Protein AF-G3HXH0-F1 (afdb_monomer_lite)

Organism: Cricetulus griseus (NCBI:txid10029)

Foldseek 3Di:
DDDPPPDDDDDPPVVVVVVVVVCVVVVVVVVVVVVVVVVVVVCVVVVVLVVVLCVVLNDDDPPDDPVSVVVSVVVSVVVVCVVVVVD

Sequence (87 aa):
MGNCNNGPVTIPQRIHHMAASHVNITSNVLRGYEHWDMADKLTRDNKEFFGDLDTLMGPLTQHSSMTNLVRYVRQGLCWLRIDAHLL

pLDDT: mean 92.15, std 10.91, range [43.25, 98.38]

InterPro domains:
  IPR007797 AF4/FMR2 family [PTHR10528] (5-87)
  IPR043640 AF4/FMR2, C-terminal homology domain [PF18876] (3-86)

Radius of gyration: 22.51 Å; chains: 1; bounding box: 39×22×77 Å

Secondary structure (DSSP, 8-state):
------PPPP--HHHHHHHHHHHHHHHHHHHHHHHHHHHHHHHHHSHHHHHHHHHHH----TT--HHHHHHHHHHHHHHHHHHTT--

Structure (mmCIF, N/CA/C/O backbone):
data_AF-G3HXH0-F1
#
_entry.id   AF-G3HXH0-F1
#
loop_
_atom_site.group_PDB
_atom_site.id
_atom_site.type_symbol
_atom_site.label_atom_id
_atom_site.label_alt_id
_atom_site.label_comp_id
_atom_site.label_asym_id
_atom_site.label_entity_id
_atom_site.label_seq_id
_atom_site.pdbx_PDB_ins_code
_atom_site.Cartn_x
_atom_site.Cartn_y
_atom_site.Cartn_z
_atom_site.occupancy
_atom_site.B_iso_or_equiv
_atom_site.auth_seq_id
_atom_site.auth_comp_id
_atom_site.auth_asym_id
_atom_site.auth_atom_id
_atom_site.pdbx_PDB_model_num
ATOM 1 N N . MET A 1 1 ? 6.801 -3.817 -52.389 1.00 43.25 1 MET A N 1
ATOM 2 C CA . MET A 1 1 ? 6.513 -4.758 -51.286 1.00 43.25 1 MET A CA 1
ATOM 3 C C . MET A 1 1 ? 7.764 -4.834 -50.427 1.00 43.25 1 MET A C 1
ATOM 5 O O . MET A 1 1 ? 8.800 -5.226 -50.942 1.00 43.25 1 MET A O 1
ATOM 9 N N . GLY A 1 2 ? 7.717 -4.304 -49.201 1.00 49.00 2 GLY A N 1
ATOM 10 C CA . GLY A 1 2 ? 8.886 -4.220 -48.322 1.00 49.00 2 GLY A CA 1
ATOM 11 C C . GLY A 1 2 ? 9.195 -5.581 -47.708 1.00 49.00 2 GLY A C 1
ATOM 12 O O . GLY A 1 2 ? 8.330 -6.169 -47.070 1.00 49.00 2 GLY A O 1
ATOM 13 N N . ASN A 1 3 ? 10.407 -6.083 -47.932 1.00 56.50 3 ASN A N 1
ATOM 14 C CA . ASN A 1 3 ? 10.876 -7.335 -47.356 1.00 56.50 3 ASN A CA 1
ATOM 15 C C . ASN A 1 3 ? 11.161 -7.115 -45.862 1.00 56.50 3 ASN A C 1
ATOM 17 O O . ASN A 1 3 ? 12.189 -6.542 -45.500 1.00 56.50 3 ASN A O 1
ATOM 21 N N . CYS A 1 4 ? 10.242 -7.521 -44.989 1.00 63.03 4 CYS A N 1
ATOM 22 C CA . CYS A 1 4 ? 10.498 -7.593 -43.555 1.00 63.03 4 CYS A CA 1
ATOM 23 C C . CYS A 1 4 ? 11.468 -8.754 -43.301 1.00 63.03 4 CYS A C 1
ATOM 25 O O . CYS A 1 4 ? 11.087 -9.922 -43.273 1.00 63.03 4 CYS A O 1
ATOM 27 N N . ASN A 1 5 ? 12.751 -8.421 -43.156 1.00 65.25 5 ASN A N 1
ATOM 28 C CA . ASN A 1 5 ? 13.775 -9.359 -42.715 1.00 65.25 5 ASN A CA 1
ATOM 29 C C . ASN A 1 5 ? 13.468 -9.796 -41.273 1.00 65.25 5 ASN A C 1
ATOM 31 O O . ASN A 1 5 ? 13.901 -9.156 -40.320 1.00 65.25 5 ASN A O 1
ATOM 35 N N . ASN A 1 6 ? 12.744 -10.905 -41.119 1.00 71.69 6 ASN A N 1
ATOM 36 C CA . ASN A 1 6 ? 12.412 -11.540 -39.836 1.00 71.69 6 ASN A CA 1
ATOM 37 C C . ASN A 1 6 ? 13.598 -12.338 -39.246 1.00 71.69 6 ASN A C 1
ATOM 39 O O . ASN A 1 6 ? 13.412 -13.396 -38.649 1.00 71.69 6 ASN A O 1
ATOM 43 N N . GLY A 1 7 ? 14.832 -11.878 -39.471 1.00 75.19 7 GLY A N 1
ATOM 44 C CA . GLY A 1 7 ? 16.037 -12.516 -38.942 1.00 75.19 7 GLY A CA 1
ATOM 45 C C . GLY A 1 7 ? 16.259 -12.187 -37.459 1.00 75.19 7 GLY A C 1
ATOM 46 O O . GLY A 1 7 ? 15.745 -11.177 -36.974 1.00 75.19 7 GLY A O 1
ATOM 47 N N . PRO A 1 8 ? 17.026 -13.009 -36.721 1.00 80.94 8 PRO A N 1
ATOM 48 C CA . PRO A 1 8 ? 17.3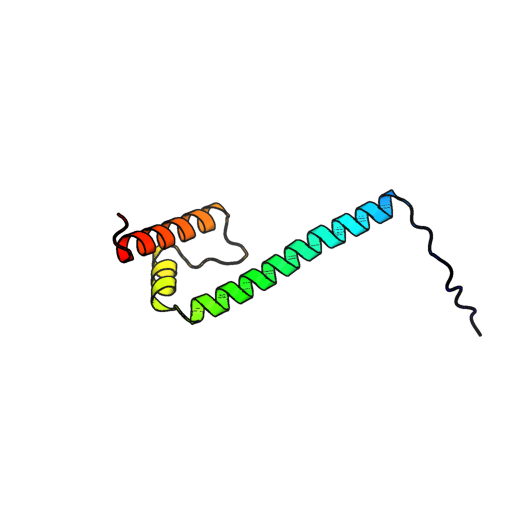47 -12.731 -35.325 1.00 80.94 8 PRO A CA 1
ATOM 49 C C . PRO A 1 8 ? 18.092 -11.396 -35.195 1.00 80.94 8 PRO A C 1
ATOM 51 O O . PRO A 1 8 ? 19.034 -11.113 -35.935 1.00 80.94 8 PRO A O 1
ATOM 54 N N . VAL A 1 9 ? 17.662 -10.571 -34.240 1.00 84.31 9 VAL A N 1
ATOM 55 C CA . VAL A 1 9 ? 18.286 -9.277 -33.946 1.00 84.31 9 VAL A CA 1
ATOM 56 C C . VAL A 1 9 ? 19.446 -9.492 -32.978 1.00 84.31 9 VAL A C 1
ATOM 58 O O . VAL A 1 9 ? 19.250 -9.942 -31.850 1.00 84.31 9 VAL A O 1
ATOM 61 N N . THR A 1 10 ? 20.660 -9.146 -33.400 1.00 88.94 10 THR A N 1
ATOM 62 C CA . THR A 1 10 ? 21.842 -9.193 -32.530 1.00 88.94 10 THR A CA 1
ATOM 63 C C . THR A 1 10 ? 21.880 -7.961 -31.632 1.00 88.94 10 THR A C 1
ATOM 65 O O . THR A 1 10 ? 21.980 -6.835 -32.115 1.00 88.94 10 THR A O 1
ATOM 68 N N . ILE A 1 11 ? 21.833 -8.170 -30.315 1.00 89.56 11 ILE A N 1
ATOM 69 C CA . ILE A 1 11 ? 21.843 -7.096 -29.313 1.00 89.56 11 ILE A CA 1
ATOM 70 C C . ILE A 1 11 ? 23.174 -7.126 -28.546 1.00 89.56 11 ILE A C 1
ATOM 72 O O . ILE A 1 11 ? 23.573 -8.188 -28.060 1.00 89.56 11 ILE A O 1
ATOM 76 N N . PRO A 1 12 ? 23.870 -5.984 -28.376 1.00 95.81 12 PRO A N 1
ATOM 77 C CA . PRO A 1 12 ? 25.059 -5.918 -27.534 1.00 95.81 12 PRO A CA 1
ATOM 78 C C . PRO A 1 12 ? 24.762 -6.328 -26.087 1.00 95.81 12 PRO A C 1
ATOM 80 O O . PRO A 1 12 ? 23.768 -5.897 -25.502 1.00 95.81 12 PRO A O 1
ATOM 83 N N . GLN A 1 13 ? 25.673 -7.081 -25.467 1.00 94.69 13 GLN A N 1
ATOM 84 C CA . GLN A 1 13 ? 25.498 -7.619 -24.109 1.00 94.69 13 GLN A CA 1
ATOM 85 C C . GLN A 1 13 ? 25.136 -6.551 -23.068 1.00 94.69 13 GLN A C 1
ATOM 87 O O . GLN A 1 13 ? 24.271 -6.773 -22.226 1.00 94.69 13 GLN A O 1
ATOM 92 N N . ARG A 1 14 ? 25.738 -5.356 -23.137 1.00 96.44 14 ARG A N 1
ATOM 93 C CA . ARG A 1 14 ? 25.390 -4.248 -22.231 1.00 96.44 14 ARG A CA 1
ATOM 94 C C . ARG A 1 14 ? 23.916 -3.846 -22.358 1.00 96.44 14 ARG A C 1
ATOM 96 O O . ARG A 1 14 ? 23.256 -3.666 -21.342 1.00 96.44 14 ARG A O 1
ATOM 103 N N . ILE A 1 15 ? 23.406 -3.735 -23.584 1.00 95.88 15 ILE A N 1
ATOM 104 C CA . ILE A 1 15 ? 22.015 -3.347 -23.851 1.00 95.88 15 ILE A CA 1
ATOM 105 C C . ILE A 1 15 ? 21.055 -4.445 -23.386 1.00 95.88 15 ILE A C 1
ATOM 107 O O . ILE A 1 15 ? 20.052 -4.138 -22.750 1.00 95.88 15 ILE A O 1
ATOM 111 N N . HIS A 1 16 ? 21.399 -5.717 -23.610 1.00 95.94 16 HIS A N 1
ATOM 112 C CA . HIS A 1 16 ? 20.632 -6.850 -23.089 1.00 95.94 16 HIS A CA 1
ATOM 113 C C . HIS A 1 16 ? 20.529 -6.820 -21.553 1.00 95.94 16 HIS A C 1
ATOM 115 O O . HIS A 1 16 ? 19.431 -6.905 -21.007 1.00 95.94 16 HIS A O 1
ATOM 121 N N . HIS A 1 17 ? 21.646 -6.618 -20.843 1.00 97.25 17 HIS A N 1
ATOM 122 C CA . HIS A 1 17 ? 21.636 -6.501 -19.380 1.00 97.25 17 HIS A CA 1
ATOM 123 C C . HIS A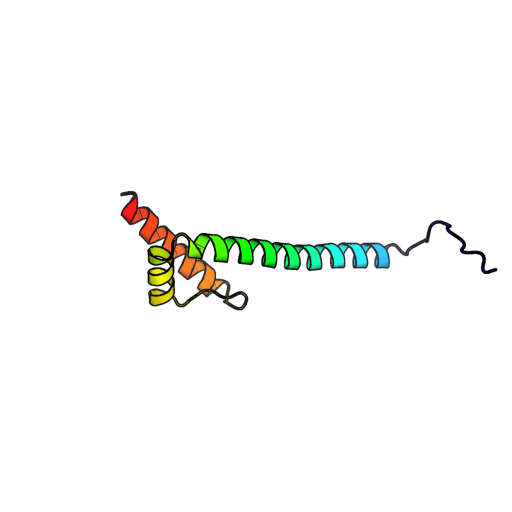 1 17 ? 20.831 -5.295 -18.887 1.00 97.25 17 HIS A C 1
ATOM 125 O O . HIS A 1 17 ? 20.098 -5.408 -17.906 1.00 97.25 17 HIS A O 1
ATOM 131 N N . MET A 1 18 ? 20.936 -4.148 -19.563 1.00 97.38 18 MET A N 1
ATOM 132 C CA . MET A 1 18 ? 20.138 -2.967 -19.228 1.00 97.38 18 MET A CA 1
ATOM 133 C C . MET A 1 18 ? 18.641 -3.237 -19.394 1.00 97.38 18 MET A C 1
ATOM 135 O O . MET A 1 18 ? 17.868 -2.902 -18.501 1.00 97.38 18 MET A O 1
ATOM 139 N N . ALA A 1 19 ? 18.239 -3.885 -20.489 1.00 97.62 19 ALA A N 1
ATOM 140 C CA . ALA A 1 19 ? 16.849 -4.261 -20.722 1.00 97.62 19 ALA A CA 1
ATOM 141 C C . ALA A 1 19 ? 16.346 -5.247 -19.656 1.00 97.62 19 ALA A C 1
ATOM 143 O O . ALA A 1 19 ? 15.280 -5.034 -19.083 1.00 97.62 19 ALA A O 1
ATOM 144 N N . ALA A 1 20 ? 17.135 -6.271 -19.320 1.00 96.62 20 ALA A N 1
ATOM 145 C CA . ALA A 1 20 ? 16.795 -7.221 -18.262 1.00 96.62 20 ALA A CA 1
ATOM 146 C C . ALA A 1 20 ? 16.647 -6.535 -16.890 1.00 96.62 20 ALA A C 1
ATOM 148 O O . ALA A 1 20 ? 15.678 -6.780 -16.174 1.00 96.62 20 ALA A O 1
ATOM 149 N N . SER A 1 21 ? 17.566 -5.627 -16.541 1.00 97.81 21 SER A N 1
ATOM 150 C CA . SER A 1 21 ? 17.491 -4.832 -15.308 1.00 97.81 21 SER A CA 1
ATOM 151 C C . SER A 1 21 ? 16.247 -3.943 -15.282 1.00 97.81 21 SER A C 1
ATOM 153 O O . SER A 1 21 ? 15.523 -3.907 -14.288 1.00 97.81 21 SER A O 1
ATOM 155 N N . HIS A 1 22 ? 15.940 -3.286 -16.402 1.00 97.94 22 HIS A N 1
ATOM 156 C CA . HIS A 1 22 ? 1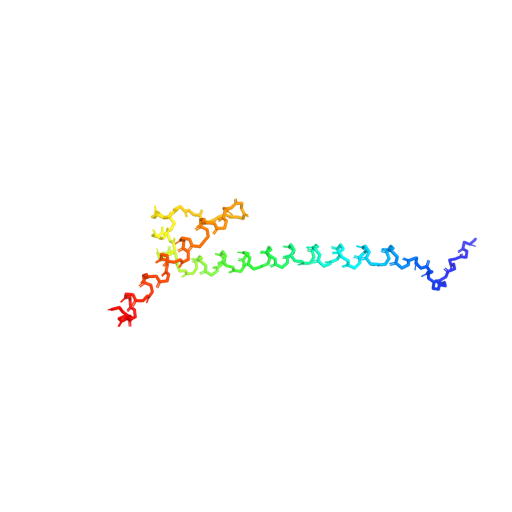4.740 -2.470 -16.541 1.00 97.94 22 HIS A CA 1
ATOM 157 C C . HIS A 1 22 ? 13.463 -3.296 -16.339 1.00 97.94 22 HIS A C 1
ATOM 159 O O . HIS A 1 22 ? 12.586 -2.891 -15.574 1.00 97.94 22 HIS A O 1
ATOM 165 N N . VAL A 1 23 ? 13.363 -4.473 -16.968 1.00 98.19 23 VAL A N 1
ATOM 166 C CA . VAL A 1 23 ? 12.241 -5.406 -16.764 1.00 98.19 23 VAL A CA 1
ATOM 167 C C . VAL A 1 23 ? 12.135 -5.814 -15.296 1.00 98.19 23 VAL A C 1
ATOM 169 O O . VAL A 1 23 ? 11.041 -5.806 -14.744 1.00 98.19 23 VAL A O 1
ATOM 172 N N . ASN A 1 24 ? 13.251 -6.105 -14.628 1.00 98.00 24 ASN A N 1
ATOM 173 C CA . ASN A 1 24 ? 13.238 -6.473 -13.214 1.00 98.00 24 ASN A CA 1
ATOM 174 C C . ASN A 1 24 ? 12.721 -5.334 -12.315 1.00 98.00 24 ASN A C 1
ATOM 176 O O . ASN A 1 24 ? 11.854 -5.553 -11.470 1.00 98.00 24 ASN A O 1
ATOM 180 N N . ILE A 1 25 ? 13.212 -4.106 -12.516 1.00 97.81 25 ILE A N 1
ATOM 181 C CA . ILE A 1 25 ? 12.783 -2.929 -11.744 1.00 97.81 25 ILE A CA 1
ATOM 182 C C . ILE A 1 25 ? 11.295 -2.652 -11.976 1.00 97.81 25 ILE A C 1
ATOM 184 O O . ILE A 1 25 ? 10.533 -2.533 -11.018 1.00 97.81 25 ILE A O 1
ATOM 188 N N . THR A 1 26 ? 10.864 -2.593 -13.236 1.00 98.00 26 THR A N 1
ATOM 189 C CA . THR A 1 26 ? 9.459 -2.320 -13.582 1.00 98.00 26 THR A CA 1
ATOM 190 C C . THR A 1 26 ? 8.518 -3.434 -13.123 1.00 98.00 26 THR A C 1
ATOM 192 O O . THR A 1 26 ? 7.438 -3.141 -12.618 1.00 98.00 26 THR A O 1
ATOM 195 N N . SER A 1 27 ? 8.945 -4.698 -13.188 1.00 97.88 27 SER A N 1
ATOM 196 C CA . SER A 1 27 ? 8.195 -5.837 -12.644 1.00 97.88 27 SER A CA 1
ATOM 197 C C . SER A 1 27 ? 8.043 -5.759 -11.123 1.00 97.88 27 SER A C 1
ATOM 199 O O . SER A 1 27 ? 6.964 -6.039 -10.607 1.00 97.88 27 SER A O 1
ATOM 201 N N . ASN A 1 28 ? 9.078 -5.336 -10.388 1.00 96.62 28 ASN A N 1
ATOM 202 C CA . ASN A 1 28 ? 8.971 -5.110 -8.942 1.00 96.62 28 ASN A CA 1
ATOM 203 C C . ASN A 1 28 ? 7.957 -4.019 -8.603 1.00 96.62 28 ASN A C 1
ATOM 205 O O . ASN A 1 28 ? 7.160 -4.201 -7.687 1.00 96.62 28 ASN A O 1
ATOM 209 N N . VAL A 1 29 ? 7.966 -2.914 -9.353 1.00 95.94 29 VAL A N 1
ATOM 210 C CA . VAL A 1 29 ? 6.990 -1.834 -9.177 1.00 95.94 29 VAL A CA 1
ATOM 211 C C . VAL A 1 29 ? 5.573 -2.356 -9.423 1.00 95.94 29 VAL A C 1
ATOM 213 O O . VAL A 1 29 ? 4.714 -2.171 -8.566 1.00 95.94 29 VAL A O 1
ATOM 216 N N . LEU A 1 30 ? 5.343 -3.073 -10.531 1.00 96.88 30 LEU A N 1
ATOM 217 C CA . LEU A 1 30 ? 4.030 -3.635 -10.866 1.00 96.88 30 LEU A CA 1
ATOM 218 C C . LEU A 1 30 ? 3.514 -4.585 -9.776 1.00 96.88 30 LEU A C 1
ATOM 220 O O . LEU A 1 30 ? 2.400 -4.408 -9.291 1.00 96.88 30 LEU A O 1
ATOM 224 N N . ARG A 1 31 ? 4.352 -5.522 -9.318 1.00 97.00 31 ARG A N 1
ATOM 225 C CA . ARG A 1 31 ? 4.002 -6.429 -8.213 1.00 97.00 31 ARG A CA 1
ATOM 226 C C . ARG A 1 31 ? 3.695 -5.675 -6.921 1.00 97.00 31 ARG A C 1
ATOM 228 O O . ARG A 1 31 ? 2.790 -6.053 -6.188 1.00 97.00 31 ARG A O 1
ATOM 235 N N . GLY A 1 32 ? 4.429 -4.598 -6.640 1.00 95.06 32 GLY A N 1
ATOM 236 C CA . GLY A 1 32 ? 4.151 -3.724 -5.501 1.00 95.06 32 GLY A CA 1
ATOM 237 C C . GLY A 1 32 ? 2.744 -3.122 -5.554 1.00 95.06 32 GLY A C 1
ATOM 238 O O . GLY A 1 32 ? 2.050 -3.122 -4.539 1.00 95.06 32 GLY A O 1
ATOM 239 N N . TYR A 1 33 ? 2.297 -2.672 -6.732 1.00 95.62 33 TYR A N 1
ATOM 240 C CA . TYR A 1 33 ? 0.928 -2.182 -6.936 1.00 95.62 33 TYR A CA 1
ATOM 241 C C . TYR A 1 33 ? -0.118 -3.285 -6.757 1.00 95.62 33 TYR A C 1
ATOM 243 O O . TYR A 1 33 ? -1.106 -3.065 -6.064 1.00 95.62 33 TYR A O 1
ATOM 251 N N . GLU A 1 34 ? 0.110 -4.469 -7.326 1.00 96.69 34 GLU A N 1
ATOM 252 C CA . GLU A 1 34 ? -0.800 -5.616 -7.190 1.00 96.69 34 GLU A CA 1
ATOM 253 C C . GLU A 1 34 ? -0.962 -6.044 -5.724 1.00 96.69 34 GLU A C 1
ATOM 255 O O . GLU A 1 34 ? -2.076 -6.272 -5.252 1.00 96.69 34 GLU A O 1
ATOM 260 N N . HIS A 1 35 ? 0.141 -6.106 -4.971 1.00 96.06 35 HIS A N 1
ATOM 261 C CA . HIS A 1 35 ? 0.099 -6.404 -3.541 1.00 96.06 35 HIS A CA 1
ATOM 262 C C . HIS A 1 35 ? -0.605 -5.313 -2.737 1.00 96.06 35 HIS A C 1
ATOM 264 O O . HIS A 1 35 ? -1.327 -5.632 -1.794 1.00 96.06 35 HIS A O 1
ATOM 270 N N . TRP A 1 36 ? -0.414 -4.043 -3.099 1.00 95.56 36 TRP A N 1
ATOM 271 C CA . TRP A 1 36 ? -1.096 -2.935 -2.438 1.00 95.56 36 TRP A CA 1
ATOM 272 C C . TRP A 1 36 ? -2.613 -2.979 -2.661 1.00 95.56 36 TRP A C 1
ATOM 274 O O . TRP A 1 36 ? -3.368 -2.821 -1.708 1.00 95.56 36 TRP A O 1
ATOM 284 N N . ASP A 1 37 ? -3.061 -3.245 -3.889 1.00 95.25 37 ASP A N 1
ATOM 285 C CA . ASP A 1 37 ? -4.487 -3.369 -4.219 1.00 95.25 37 ASP A CA 1
ATOM 286 C C . ASP A 1 37 ? -5.136 -4.564 -3.503 1.00 95.25 37 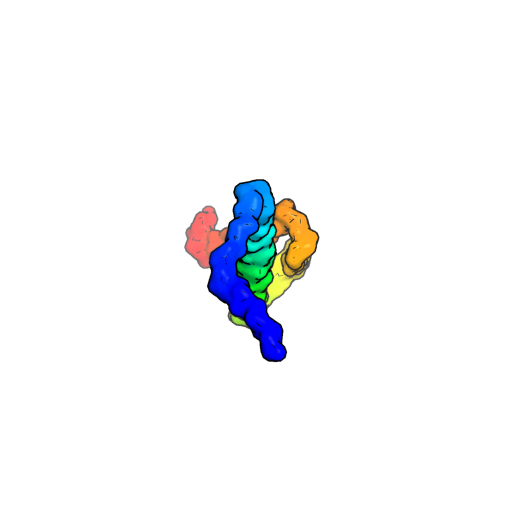ASP A C 1
ATOM 288 O O . ASP A 1 37 ? -6.209 -4.454 -2.906 1.00 95.25 37 ASP A O 1
ATOM 292 N N . MET A 1 38 ? -4.432 -5.700 -3.472 1.00 96.00 38 MET A N 1
ATOM 293 C CA . MET A 1 38 ? -4.861 -6.867 -2.705 1.00 96.00 38 MET A CA 1
ATOM 294 C C . MET A 1 38 ? -4.981 -6.552 -1.212 1.00 96.00 38 MET A C 1
ATOM 296 O O . MET A 1 38 ? -5.964 -6.954 -0.589 1.00 96.00 38 MET A O 1
ATOM 300 N N . ALA A 1 39 ? -4.001 -5.839 -0.647 1.00 94.94 39 ALA A N 1
ATOM 301 C CA . ALA A 1 39 ? -4.054 -5.403 0.739 1.00 94.94 39 ALA A CA 1
ATOM 302 C C . ALA A 1 39 ? -5.284 -4.519 0.970 1.00 94.94 39 ALA A C 1
ATOM 304 O O . ALA A 1 39 ? -6.113 -4.907 1.782 1.00 94.94 39 ALA A O 1
ATOM 305 N N . ASP A 1 40 ? -5.471 -3.433 0.205 1.00 93.12 40 ASP A N 1
ATOM 306 C CA . ASP A 1 40 ? -6.613 -2.509 0.342 1.00 93.12 40 ASP A CA 1
ATOM 307 C C . ASP A 1 40 ? -7.963 -3.237 0.302 1.00 93.12 40 ASP A C 1
ATOM 309 O O . ASP A 1 40 ? -8.853 -2.969 1.113 1.00 93.12 40 ASP A O 1
ATOM 313 N N . LYS A 1 41 ? -8.104 -4.220 -0.594 1.00 94.62 41 LYS A N 1
ATOM 314 C CA . LYS A 1 41 ? -9.300 -5.061 -0.662 1.00 94.62 41 LYS A CA 1
ATOM 315 C C . LYS A 1 41 ? -9.536 -5.839 0.637 1.00 94.62 41 LYS A C 1
ATOM 317 O O . LYS A 1 41 ? -10.646 -5.806 1.156 1.00 94.62 41 LYS A O 1
ATOM 322 N N . LEU A 1 42 ? -8.515 -6.509 1.172 1.00 94.44 42 LEU A N 1
ATOM 323 C CA . LEU A 1 42 ? -8.622 -7.284 2.416 1.00 94.44 42 LEU A CA 1
ATOM 324 C C . LEU A 1 42 ? -8.861 -6.389 3.642 1.00 94.44 42 LEU A C 1
ATOM 326 O O . LEU A 1 42 ? -9.591 -6.771 4.560 1.00 94.44 42 LEU A O 1
ATOM 330 N N . THR A 1 43 ? -8.292 -5.182 3.650 1.00 92.94 43 THR A N 1
ATOM 331 C CA . THR A 1 43 ? -8.514 -4.179 4.698 1.00 92.94 43 THR A CA 1
ATOM 332 C C . THR A 1 43 ? -9.985 -3.769 4.764 1.00 92.94 43 THR A C 1
ATOM 334 O O . THR A 1 43 ? -10.549 -3.621 5.847 1.00 92.94 43 THR A O 1
ATOM 337 N N . ARG A 1 44 ? -10.649 -3.646 3.604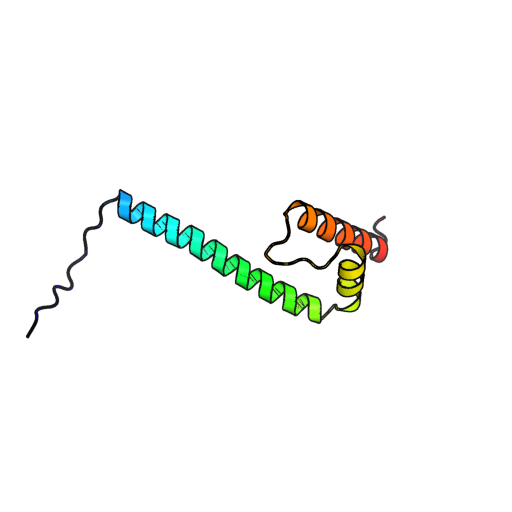 1.00 89.56 44 ARG A N 1
ATOM 338 C CA . ARG A 1 44 ? -12.087 -3.333 3.512 1.00 89.56 44 ARG A CA 1
ATOM 339 C C . ARG A 1 44 ? -12.991 -4.441 4.046 1.00 89.56 44 ARG A C 1
ATOM 341 O O . ARG A 1 44 ? -14.134 -4.140 4.374 1.00 89.56 44 ARG A O 1
ATOM 348 N N . ASP A 1 45 ? -12.513 -5.673 4.151 1.00 91.12 45 ASP A N 1
ATOM 349 C CA . ASP A 1 45 ? -13.273 -6.759 4.778 1.00 91.12 45 ASP A CA 1
ATOM 350 C C . ASP A 1 45 ? -13.111 -6.751 6.313 1.00 91.12 45 ASP A C 1
ATOM 352 O O . ASP A 1 45 ? -13.921 -7.334 7.026 1.00 91.12 45 ASP A O 1
ATOM 356 N N . ASN A 1 46 ? -12.110 -6.030 6.836 1.00 89.94 46 ASN A N 1
ATOM 357 C CA . ASN A 1 46 ? -11.730 -5.983 8.254 1.00 89.94 46 ASN A CA 1
ATOM 358 C C . ASN A 1 46 ? -11.685 -4.534 8.783 1.00 89.94 46 ASN A C 1
ATOM 360 O O . ASN A 1 46 ? -10.747 -4.126 9.470 1.00 89.94 46 ASN A O 1
ATOM 364 N N . LYS A 1 47 ? -12.693 -3.730 8.420 1.00 90.62 47 LYS A N 1
ATOM 365 C CA . LYS A 1 47 ? -12.665 -2.262 8.572 1.00 90.62 47 LYS A CA 1
ATOM 366 C C . LYS A 1 47 ? -12.509 -1.760 9.999 1.00 90.62 47 LYS A C 1
ATOM 368 O O . LYS A 1 47 ? -11.919 -0.704 10.162 1.00 90.62 47 LYS A O 1
ATOM 373 N N . GLU A 1 48 ? -13.050 -2.455 10.996 1.00 94.69 48 GLU A N 1
ATOM 374 C CA . GLU A 1 48 ? -12.944 -1.999 12.390 1.00 94.69 48 GLU A CA 1
ATOM 375 C C . GLU A 1 48 ? -11.487 -2.028 12.852 1.00 94.69 48 GLU A C 1
ATOM 377 O O . GLU A 1 48 ? -10.926 -0.983 13.164 1.00 94.69 48 GLU A O 1
ATOM 382 N N . PHE A 1 49 ? -10.831 -3.190 12.754 1.00 96.25 49 PHE A N 1
ATOM 383 C CA . PHE A 1 49 ? -9.435 -3.350 13.166 1.00 96.25 49 PHE A CA 1
ATOM 384 C C . PHE A 1 49 ? -8.500 -2.342 12.485 1.00 96.25 49 PHE A C 1
ATOM 386 O O . PHE A 1 49 ? -7.713 -1.659 13.140 1.00 96.25 49 PHE A O 1
ATOM 393 N N . PHE A 1 50 ? -8.579 -2.238 11.157 1.00 96.94 50 PHE A N 1
ATOM 394 C CA . PHE A 1 50 ? -7.698 -1.341 10.414 1.00 96.94 50 PHE A CA 1
ATOM 395 C C . PHE A 1 50 ? -8.116 0.128 10.518 1.00 96.94 50 PHE A C 1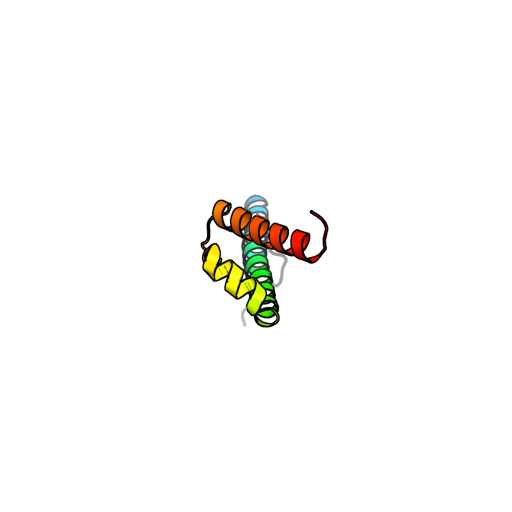
ATOM 397 O O . PHE A 1 50 ? -7.252 0.995 10.475 1.00 96.94 50 PHE A O 1
ATOM 404 N N . GLY A 1 51 ? -9.402 0.424 10.716 1.00 96.94 51 GLY A N 1
ATOM 405 C CA . GLY A 1 51 ? -9.892 1.780 10.963 1.00 96.94 51 GLY A CA 1
ATOM 406 C C . GLY A 1 51 ? -9.405 2.339 12.300 1.00 96.94 51 GLY A C 1
ATOM 407 O O . GLY A 1 51 ? -8.971 3.492 12.367 1.00 96.94 51 GLY A O 1
ATOM 408 N N . ASP A 1 52 ? -9.387 1.512 13.345 1.00 97.50 52 ASP A N 1
ATOM 409 C CA . ASP A 1 52 ? -8.806 1.875 14.640 1.00 97.50 52 ASP A CA 1
ATOM 410 C C . ASP A 1 52 ? -7.288 2.062 14.527 1.00 97.50 52 ASP A C 1
ATOM 412 O O . ASP A 1 52 ? -6.718 3.011 15.078 1.00 97.50 52 ASP A O 1
ATOM 416 N N . LEU A 1 53 ? -6.624 1.193 13.760 1.00 97.38 53 LEU A N 1
ATOM 417 C CA . LEU A 1 53 ? -5.184 1.270 13.537 1.00 97.38 53 LEU A CA 1
ATOM 418 C C . LEU A 1 53 ? -4.796 2.533 12.752 1.00 97.38 53 LEU A C 1
ATOM 420 O O . LEU A 1 53 ? -3.850 3.222 13.138 1.00 97.38 53 LEU A O 1
ATOM 424 N N . ASP A 1 54 ? -5.558 2.880 11.713 1.00 97.06 54 ASP A N 1
ATOM 425 C CA . ASP A 1 54 ? -5.410 4.115 10.934 1.00 97.06 54 ASP A CA 1
ATOM 426 C C . ASP A 1 54 ? -5.676 5.359 11.785 1.00 97.06 54 ASP A C 1
ATOM 428 O O . ASP A 1 54 ? -4.966 6.357 11.656 1.00 97.06 54 ASP A O 1
ATOM 432 N N . THR A 1 55 ? -6.657 5.302 12.687 1.00 97.62 55 THR A N 1
ATOM 433 C CA . THR A 1 55 ? -6.965 6.400 13.615 1.00 97.62 55 THR A CA 1
ATOM 434 C C . THR A 1 55 ? -5.810 6.655 14.586 1.00 97.62 55 THR A C 1
ATOM 436 O O . THR A 1 55 ? -5.483 7.809 14.867 1.00 97.62 55 THR A O 1
ATOM 439 N N . LEU A 1 56 ? -5.162 5.595 15.080 1.00 97.75 56 LEU A N 1
ATOM 440 C CA . LEU A 1 56 ? -4.056 5.703 16.033 1.00 97.75 56 LEU A CA 1
ATOM 441 C C . LEU A 1 56 ? -2.719 6.064 15.368 1.00 97.75 56 LEU A C 1
ATOM 443 O O . LEU A 1 56 ? -1.964 6.885 15.891 1.00 97.75 56 LEU A O 1
ATOM 447 N N . MET A 1 57 ? -2.395 5.419 14.247 1.00 97.56 57 MET A N 1
ATOM 448 C CA . MET A 1 57 ? -1.061 5.469 13.633 1.00 97.56 57 MET A CA 1
ATOM 449 C C . MET A 1 57 ? -0.985 6.392 12.410 1.00 97.56 57 MET A C 1
ATOM 451 O O . MET A 1 57 ? 0.117 6.706 11.950 1.00 97.56 57 MET A O 1
ATOM 455 N N . GLY A 1 58 ? -2.136 6.830 11.898 1.00 96.38 58 GLY A N 1
ATOM 456 C CA . GLY A 1 58 ? -2.288 7.406 10.568 1.00 96.38 58 GLY A CA 1
ATOM 457 C C . GLY A 1 58 ? -2.353 6.312 9.490 1.00 96.38 58 GLY A C 1
ATOM 458 O O . GLY A 1 58 ? -1.655 5.299 9.605 1.00 96.38 58 GLY A O 1
ATOM 459 N N . PRO A 1 59 ? -3.149 6.505 8.423 1.00 95.69 59 PRO A N 1
ATOM 460 C CA . PRO A 1 59 ? -3.273 5.515 7.364 1.00 95.69 59 PRO A CA 1
ATOM 461 C C . PRO A 1 59 ? -1.962 5.362 6.595 1.00 95.69 59 PRO A C 1
ATOM 463 O O . PRO A 1 59 ? -1.276 6.344 6.283 1.00 95.69 59 PRO A O 1
ATOM 466 N N . LEU A 1 60 ? -1.629 4.122 6.240 1.00 96.56 60 LEU A N 1
ATOM 467 C CA . LEU A 1 60 ? -0.524 3.866 5.326 1.00 96.56 60 LEU A CA 1
ATOM 468 C C . LEU A 1 60 ? -0.923 4.207 3.890 1.00 96.56 60 LEU A C 1
ATOM 470 O O . LEU A 1 60 ? -2.016 3.917 3.416 1.00 96.56 60 LEU A O 1
ATOM 474 N N . THR A 1 61 ? 0.029 4.781 3.169 1.00 94.62 61 THR A N 1
ATOM 475 C CA . THR A 1 61 ? -0.070 5.092 1.740 1.00 94.62 61 THR A CA 1
ATOM 476 C C . THR A 1 61 ? 1.159 4.563 1.014 1.00 94.62 61 THR A C 1
ATOM 478 O O . THR A 1 61 ? 2.196 4.322 1.635 1.00 94.62 61 THR A O 1
ATOM 481 N N . GLN A 1 62 ? 1.106 4.473 -0.316 1.00 91.62 62 GLN A N 1
ATOM 482 C CA . GLN A 1 62 ? 2.267 4.075 -1.128 1.00 91.62 62 GLN A CA 1
ATOM 483 C C . GLN A 1 62 ? 3.498 4.980 -0.953 1.00 91.62 62 GLN A C 1
ATOM 485 O O . GLN A 1 62 ? 4.617 4.570 -1.246 1.00 91.62 62 GLN A O 1
ATOM 490 N N . HIS A 1 63 ? 3.300 6.206 -0.465 1.00 93.88 63 HIS A N 1
ATOM 491 C CA . HIS A 1 63 ? 4.366 7.176 -0.215 1.00 93.88 63 HIS A CA 1
ATOM 492 C C . HIS A 1 63 ? 4.803 7.224 1.254 1.00 93.88 63 HIS A C 1
ATOM 494 O O . HIS A 1 63 ? 5.639 8.048 1.627 1.00 93.88 63 HIS A O 1
ATOM 500 N N . SER A 1 64 ? 4.241 6.364 2.104 1.00 95.94 64 SER A N 1
ATOM 501 C CA . SER A 1 64 ? 4.623 6.280 3.510 1.00 95.94 64 SER A CA 1
ATOM 502 C C . SER A 1 64 ? 6.071 5.820 3.662 1.00 95.94 64 SER A C 1
ATOM 504 O O . SER A 1 64 ? 6.567 4.976 2.918 1.00 95.94 64 SER A O 1
ATOM 506 N N . SER A 1 65 ? 6.764 6.369 4.661 1.00 97.06 65 SER A N 1
ATOM 507 C CA . SER A 1 65 ? 8.133 5.951 4.962 1.00 97.06 65 SER A CA 1
ATOM 508 C C . SER A 1 65 ? 8.169 4.519 5.505 1.00 97.06 65 SER A C 1
ATOM 510 O O . SER A 1 65 ? 7.221 4.050 6.142 1.00 97.06 65 SER A O 1
ATOM 512 N N . MET A 1 66 ? 9.310 3.845 5.344 1.00 97.25 66 MET A N 1
ATOM 513 C CA . MET A 1 66 ? 9.526 2.513 5.919 1.00 97.25 66 MET A CA 1
ATOM 514 C C . MET A 1 66 ? 9.373 2.511 7.450 1.00 97.25 66 MET A C 1
ATOM 516 O O . MET A 1 66 ? 8.866 1.554 8.028 1.00 97.25 66 MET A O 1
ATOM 520 N N . THR A 1 67 ? 9.749 3.605 8.120 1.00 97.94 67 THR A N 1
ATOM 521 C CA . THR A 1 67 ? 9.559 3.763 9.569 1.00 97.94 67 THR A CA 1
ATOM 522 C C . THR A 1 67 ? 8.078 3.766 9.948 1.00 97.94 67 THR A C 1
ATOM 524 O O . THR A 1 67 ? 7.708 3.111 10.924 1.00 97.94 67 THR A O 1
ATOM 527 N N . ASN A 1 68 ? 7.231 4.464 9.182 1.00 97.69 68 ASN A N 1
ATOM 528 C CA . ASN A 1 68 ? 5.785 4.473 9.412 1.00 97.69 68 ASN A CA 1
ATOM 529 C C . ASN A 1 68 ? 5.196 3.078 9.186 1.00 97.69 68 ASN A C 1
ATOM 531 O O . ASN A 1 68 ? 4.477 2.590 10.053 1.00 97.69 68 ASN A O 1
ATOM 535 N N . LEU A 1 69 ? 5.586 2.402 8.097 1.00 97.56 69 LEU A N 1
ATOM 536 C CA . LEU A 1 69 ? 5.170 1.026 7.810 1.00 97.56 69 LEU A CA 1
ATOM 537 C C . LEU A 1 69 ? 5.505 0.078 8.968 1.00 97.56 69 LEU A C 1
ATOM 539 O O . LEU A 1 69 ? 4.632 -0.619 9.478 1.00 97.56 69 LEU A O 1
ATOM 543 N N . VAL A 1 70 ? 6.759 0.080 9.429 1.00 98.31 70 VAL A N 1
ATOM 544 C CA . VAL A 1 70 ? 7.202 -0.802 10.518 1.00 98.31 70 VAL A CA 1
ATOM 545 C C . VAL A 1 70 ? 6.442 -0.515 11.812 1.00 98.31 70 VAL A C 1
ATOM 547 O O . VAL A 1 70 ? 6.062 -1.450 12.514 1.00 98.31 70 VAL A O 1
ATOM 550 N N . ARG A 1 71 ? 6.208 0.758 12.152 1.00 98.19 71 ARG A N 1
ATOM 551 C CA . ARG A 1 71 ? 5.448 1.125 13.358 1.00 98.19 71 ARG A CA 1
ATOM 552 C C . ARG A 1 71 ? 3.991 0.681 13.267 1.00 98.19 71 ARG A C 1
ATOM 554 O O . ARG A 1 71 ? 3.507 0.071 14.215 1.00 98.19 71 ARG A O 1
ATOM 561 N N . TYR A 1 72 ? 3.341 0.931 12.134 1.00 98.31 72 TYR A N 1
ATOM 562 C CA . TYR A 1 72 ? 1.961 0.526 11.875 1.00 98.31 72 TYR A CA 1
ATOM 563 C C . TYR A 1 72 ? 1.795 -0.995 12.007 1.00 98.31 72 TYR A C 1
ATOM 565 O O . TYR A 1 72 ? 0.977 -1.473 12.790 1.00 98.31 72 TYR A O 1
ATOM 573 N N . VAL A 1 73 ? 2.661 -1.770 11.340 1.00 97.62 73 VAL A N 1
ATOM 574 C CA . VAL A 1 73 ? 2.644 -3.241 11.402 1.00 97.62 73 VAL A CA 1
ATOM 575 C C . VAL A 1 73 ? 2.918 -3.748 12.819 1.00 97.62 73 VAL A C 1
ATOM 577 O O . VAL A 1 73 ? 2.247 -4.665 13.284 1.00 97.62 73 VAL A O 1
ATOM 580 N N . ARG A 1 74 ? 3.873 -3.152 13.546 1.00 98.19 74 ARG A N 1
ATOM 581 C CA . ARG A 1 74 ? 4.152 -3.532 14.942 1.00 98.19 74 ARG A CA 1
ATOM 582 C C . ARG A 1 74 ? 2.955 -3.295 15.854 1.00 98.19 74 ARG A C 1
ATOM 584 O O . ARG A 1 74 ? 2.707 -4.129 16.719 1.00 98.19 74 ARG A O 1
ATOM 591 N N . GLN A 1 75 ? 2.247 -2.184 15.674 1.00 98.38 75 GLN A N 1
ATOM 592 C CA . GLN A 1 75 ? 1.065 -1.875 16.468 1.00 98.38 75 GLN A CA 1
ATOM 593 C C . GLN A 1 75 ? -0.065 -2.869 16.177 1.00 98.38 75 GLN A C 1
ATOM 595 O O . GLN A 1 75 ? -0.593 -3.460 17.116 1.00 98.38 75 GLN A O 1
ATOM 600 N N . GLY A 1 76 ? -0.353 -3.144 14.901 1.00 97.19 76 GLY A N 1
ATOM 601 C CA . GLY A 1 76 ? -1.345 -4.153 14.522 1.00 97.19 76 GLY A CA 1
ATOM 602 C C . GLY A 1 76 ? -1.000 -5.549 15.057 1.00 97.19 76 GLY A C 1
ATOM 603 O O . GLY A 1 76 ? -1.840 -6.214 15.653 1.00 97.19 76 GLY A O 1
ATOM 604 N N . LEU A 1 77 ? 0.264 -5.973 14.947 1.00 97.62 77 LEU A N 1
ATOM 605 C CA . LEU A 1 77 ? 0.724 -7.245 15.522 1.00 97.62 77 LEU A CA 1
ATOM 606 C C . LEU A 1 77 ? 0.620 -7.288 17.052 1.00 97.62 77 LEU A C 1
ATOM 608 O O . LEU A 1 77 ? 0.401 -8.360 17.610 1.00 97.62 77 LEU A O 1
ATOM 612 N N . CYS A 1 78 ? 0.808 -6.158 17.737 1.00 97.44 78 CYS A N 1
ATOM 613 C CA . CYS A 1 78 ? 0.628 -6.072 19.184 1.00 97.44 78 CYS A CA 1
ATOM 614 C C . CYS A 1 78 ? -0.825 -6.374 19.560 1.00 97.44 78 CYS A C 1
ATOM 616 O O . CYS A 1 78 ? -1.061 -7.252 20.383 1.00 97.44 78 CYS A O 1
ATOM 618 N N . TRP A 1 79 ? -1.783 -5.720 18.898 1.00 97.12 79 TRP A N 1
ATOM 619 C CA . TRP A 1 79 ? -3.212 -5.962 19.112 1.00 97.12 79 TRP A CA 1
ATOM 620 C C . TRP A 1 79 ? -3.601 -7.412 18.839 1.00 97.12 79 TRP A C 1
ATOM 622 O O . TRP A 1 79 ? -4.162 -8.057 19.717 1.00 97.12 79 TRP A O 1
ATOM 632 N N . LEU A 1 80 ? -3.167 -7.977 17.708 1.00 96.44 80 LEU A N 1
ATOM 633 C CA . LEU A 1 80 ? -3.432 -9.384 17.387 1.00 96.44 80 LEU A CA 1
ATOM 634 C C . LEU A 1 80 ? -2.895 -10.355 18.452 1.00 96.44 80 LEU A C 1
ATOM 636 O O . LEU A 1 80 ? -3.495 -11.398 18.697 1.00 96.44 80 LEU A O 1
ATOM 640 N N . ARG A 1 81 ? -1.764 -10.038 19.097 1.00 96.00 81 ARG A N 1
ATOM 641 C CA . ARG A 1 81 ? -1.238 -10.859 20.199 1.00 96.00 81 ARG A CA 1
ATOM 642 C C . ARG A 1 81 ? -2.068 -10.737 21.470 1.00 96.00 81 ARG A C 1
ATOM 644 O O . ARG A 1 81 ? -2.215 -11.742 22.158 1.00 96.00 81 ARG A O 1
ATOM 651 N N . ILE A 1 82 ? -2.582 -9.547 21.780 1.00 94.81 82 ILE A N 1
ATOM 652 C CA . ILE A 1 82 ? -3.474 -9.336 22.929 1.00 94.81 82 ILE A CA 1
ATOM 653 C C . ILE A 1 82 ? -4.756 -10.150 22.727 1.00 94.81 82 ILE A C 1
ATOM 655 O O . ILE A 1 82 ? -5.125 -10.925 23.608 1.00 94.81 82 ILE A O 1
ATOM 659 N N . ASP A 1 83 ? -5.369 -10.040 21.547 1.00 92.06 83 ASP A N 1
ATOM 660 C CA . ASP A 1 83 ? -6.620 -10.729 21.207 1.00 92.06 83 ASP A CA 1
ATOM 661 C C . ASP A 1 83 ? -6.470 -12.254 21.235 1.00 92.06 83 ASP A C 1
ATOM 663 O O . ASP A 1 83 ? -7.376 -12.975 21.645 1.00 92.06 83 ASP A O 1
ATOM 667 N N . ALA A 1 84 ? -5.299 -12.758 20.842 1.00 94.06 84 ALA A N 1
ATOM 668 C CA . ALA A 1 84 ? -4.979 -14.180 20.882 1.00 94.06 84 ALA A CA 1
ATOM 669 C C . ALA A 1 84 ? -4.515 -14.683 22.267 1.00 94.06 84 ALA A C 1
ATOM 671 O O . ALA A 1 84 ? -4.160 -15.856 22.385 1.00 94.06 84 ALA A O 1
ATOM 672 N N . HIS A 1 85 ? -4.480 -13.828 23.298 1.00 88.69 85 HIS A N 1
ATOM 673 C CA . HIS A 1 85 ? -3.934 -14.139 24.629 1.00 88.69 85 HIS A CA 1
ATOM 674 C C . HIS A 1 85 ? -2.477 -14.645 24.600 1.00 88.69 85 HIS A C 1
ATOM 676 O O . HIS A 1 85 ? -2.086 -15.530 25.359 1.00 88.69 85 HIS A O 1
ATOM 682 N N . LEU A 1 86 ? -1.669 -14.097 23.690 1.00 81.19 86 LEU A N 1
ATOM 683 C CA . LEU A 1 86 ? -0.256 -14.443 23.491 1.00 81.19 86 LEU A CA 1
ATOM 684 C C . LEU A 1 86 ? 0.711 -13.452 24.170 1.00 81.19 86 LEU A C 1
ATOM 686 O O . LEU A 1 86 ? 1.907 -13.455 23.863 1.00 81.19 86 LEU A O 1
ATOM 690 N N . LEU A 1 87 ? 0.195 -12.592 25.050 1.00 64.25 87 LEU A N 1
ATOM 691 C CA . LEU A 1 87 ? 0.923 -11.635 25.890 1.00 64.25 87 LEU A CA 1
ATOM 692 C C . LEU A 1 87 ? 0.582 -11.888 27.356 1.00 64.25 87 LEU A C 1
ATOM 694 O O . LEU A 1 87 ? 1.527 -11.818 28.172 1.00 64.25 87 LEU A O 1
#